Protein AF-A0A0P7WJX2-F1 (afdb_monomer_lite)

InterPro domains:
  IPR002730 Ribonuclease P protein subunit Rpp29/RNP1 [PF01868] (93-147)
  IPR002730 Ribonuclease P protein subunit Rpp29/RNP1 [SM00538] (75-152)
  IPR016848 Ribonuclease P/MRP subunit Rpp29 [PTHR13348] (93-157)
  IPR023534 Rof/RNase P-like [SSF101744] (93-156)
  IPR036980 Ribonuclease P/MRP subunit Rpp29 superfamily [G3DSA:2.30.30.210] (89-156)

pLDDT: mean 75.7, std 10.19, range [40.28, 90.31]

Structure (mmCIF, N/CA/C/O backbone):
data_AF-A0A0P7WJX2-F1
#
_entry.id   AF-A0A0P7WJX2-F1
#
loop_
_atom_site.group_PDB
_atom_site.id
_atom_site.type_symbol
_atom_site.label_atom_id
_atom_site.label_alt_id
_atom_site.label_comp_id
_atom_site.label_asym_id
_atom_site.label_entity_id
_atom_site.label_seq_id
_atom_site.pdbx_PDB_ins_code
_atom_site.Cartn_x
_atom_site.Cartn_y
_atom_site.Cartn_z
_atom_site.occupancy
_atom_site.B_iso_or_equiv
_atom_site.auth_seq_id
_atom_site.auth_comp_id
_atom_site.auth_asym_id
_atom_site.auth_atom_id
_atom_site.pdbx_PDB_model_num
ATOM 1 N N . MET A 1 1 ? 48.051 -34.066 -25.326 1.00 40.28 1 MET A N 1
ATOM 2 C CA . MET A 1 1 ? 46.666 -34.563 -25.135 1.00 40.28 1 MET A CA 1
ATOM 3 C C . MET A 1 1 ? 45.674 -33.712 -25.948 1.00 40.28 1 MET A C 1
ATOM 5 O O . MET A 1 1 ? 44.745 -33.162 -25.378 1.00 40.28 1 MET A O 1
ATOM 9 N N . GLY A 1 2 ? 45.887 -33.546 -27.263 1.00 49.62 2 GLY A N 1
ATOM 10 C CA . GLY A 1 2 ? 45.029 -32.714 -28.135 1.00 49.62 2 GLY A CA 1
ATOM 11 C C . GLY A 1 2 ? 44.369 -33.471 -29.296 1.00 49.62 2 GLY A C 1
ATOM 12 O O . GLY A 1 2 ? 43.348 -33.032 -29.801 1.00 49.62 2 GLY A O 1
ATOM 13 N N . SER A 1 3 ? 44.886 -34.647 -29.670 1.00 57.00 3 SER A N 1
ATOM 14 C CA . SER A 1 3 ? 44.547 -35.287 -30.950 1.00 57.00 3 SER A CA 1
ATOM 15 C C . SER A 1 3 ? 43.137 -35.880 -31.056 1.00 57.00 3 SER A C 1
ATOM 17 O O . SER A 1 3 ? 42.604 -35.957 -32.153 1.00 57.00 3 SER A O 1
ATOM 19 N N . GLN A 1 4 ? 42.493 -36.270 -29.950 1.00 58.03 4 GLN A N 1
ATOM 20 C CA . GLN A 1 4 ? 41.192 -36.962 -30.016 1.00 58.03 4 GLN A CA 1
ATOM 21 C C . GLN A 1 4 ? 40.003 -36.056 -30.369 1.00 58.03 4 GLN A C 1
ATOM 23 O O . GLN A 1 4 ? 38.975 -36.551 -30.832 1.00 58.03 4 GLN A O 1
ATOM 28 N N . ASN A 1 5 ? 40.093 -34.752 -30.097 1.00 61.59 5 ASN A N 1
ATOM 29 C CA . ASN A 1 5 ? 39.001 -33.822 -30.398 1.00 61.59 5 ASN A CA 1
ATOM 30 C C . ASN A 1 5 ? 39.034 -33.360 -31.854 1.00 61.59 5 ASN A C 1
ATOM 32 O O . ASN A 1 5 ? 37.971 -33.205 -32.454 1.00 61.59 5 ASN A O 1
ATOM 36 N N . ASP A 1 6 ? 40.229 -33.209 -32.421 1.00 65.69 6 ASP A N 1
ATOM 37 C CA . ASP A 1 6 ? 40.403 -32.807 -33.815 1.00 65.69 6 ASP A CA 1
ATOM 38 C C . ASP A 1 6 ? 39.942 -33.924 -34.763 1.00 65.69 6 ASP A C 1
ATOM 40 O O . ASP A 1 6 ? 39.161 -33.673 -35.678 1.00 65.69 6 ASP A O 1
ATOM 44 N N . GLU A 1 7 ? 40.267 -35.183 -34.451 1.00 73.19 7 GLU A N 1
ATOM 45 C CA . GLU A 1 7 ? 39.840 -36.351 -35.236 1.00 73.19 7 GLU A CA 1
ATOM 46 C C . GLU A 1 7 ? 38.305 -36.502 -35.278 1.00 73.19 7 GLU A C 1
ATOM 48 O O . GLU A 1 7 ? 37.705 -36.778 -36.321 1.00 73.19 7 GLU A O 1
ATOM 53 N N . LYS A 1 8 ? 37.625 -36.227 -34.155 1.00 76.12 8 LYS A N 1
ATOM 54 C CA . LYS A 1 8 ? 36.152 -36.214 -34.094 1.00 76.12 8 LYS A CA 1
ATOM 55 C C . LYS A 1 8 ? 35.548 -35.057 -34.893 1.00 76.12 8 LYS A C 1
ATOM 57 O O . LYS A 1 8 ? 34.495 -35.229 -35.510 1.00 76.12 8 LYS A O 1
ATOM 62 N N . ALA A 1 9 ? 36.183 -33.886 -34.872 1.00 71.25 9 ALA A N 1
ATOM 63 C CA . ALA A 1 9 ? 35.723 -32.712 -35.608 1.00 71.25 9 ALA A CA 1
ATOM 64 C C . ALA A 1 9 ? 35.859 -32.904 -37.128 1.00 71.25 9 ALA A C 1
ATOM 66 O O . ALA A 1 9 ? 34.950 -32.539 -37.880 1.00 71.25 9 ALA A O 1
ATOM 67 N N . GLU A 1 10 ? 36.940 -33.538 -37.583 1.00 76.12 10 GLU A N 1
ATOM 68 C CA . GLU A 1 10 ? 37.154 -33.888 -38.991 1.00 76.12 10 GLU A CA 1
ATOM 69 C C . GLU A 1 10 ? 36.165 -34.957 -39.475 1.00 76.12 10 GLU A C 1
ATOM 71 O O . GLU A 1 10 ? 35.549 -34.808 -40.537 1.00 76.12 10 GLU A O 1
ATOM 76 N N . ALA A 1 11 ? 35.920 -35.992 -38.665 1.00 80.56 11 ALA A N 1
ATOM 77 C CA . ALA A 1 11 ? 34.919 -37.015 -38.964 1.00 80.56 11 ALA A CA 1
ATOM 78 C C . ALA A 1 11 ? 33.504 -36.418 -39.085 1.00 80.56 11 ALA A C 1
ATOM 80 O O . ALA A 1 11 ? 32.752 -36.748 -40.004 1.00 80.56 11 ALA A O 1
ATOM 81 N N . PHE A 1 12 ? 33.145 -35.484 -38.198 1.00 80.81 12 PHE A N 1
ATOM 82 C CA . PHE A 1 12 ? 31.862 -34.785 -38.273 1.00 80.81 12 PHE A CA 1
ATOM 83 C C . PHE A 1 12 ? 31.760 -33.900 -39.521 1.00 80.81 12 PHE A C 1
ATOM 85 O O . PHE A 1 12 ? 30.766 -33.959 -40.247 1.00 80.81 12 PHE A O 1
ATOM 92 N N . THR A 1 13 ? 32.790 -33.094 -39.789 1.00 78.06 13 THR A N 1
ATOM 93 C CA . THR A 1 13 ? 32.802 -32.152 -40.917 1.00 78.06 13 THR A CA 1
ATOM 94 C C . THR A 1 13 ? 32.723 -32.897 -42.250 1.00 78.06 13 THR A C 1
ATOM 96 O O . THR A 1 13 ? 31.927 -32.535 -43.117 1.00 78.06 13 THR A O 1
ATOM 99 N N . SER A 1 14 ? 33.467 -33.995 -42.397 1.00 74.31 14 SER A N 1
ATOM 100 C CA . SER A 1 14 ? 33.431 -34.834 -43.600 1.00 74.31 14 SER A CA 1
ATOM 101 C C . SER A 1 14 ? 32.074 -35.523 -43.804 1.00 74.31 14 SER A C 1
ATOM 103 O O . SER A 1 14 ? 31.542 -35.510 -44.918 1.00 74.31 14 SER A O 1
ATOM 105 N N . ALA A 1 15 ? 31.457 -36.059 -42.744 1.00 82.31 15 ALA A N 1
ATOM 106 C CA . ALA A 1 15 ? 30.120 -36.651 -42.815 1.00 82.31 15 ALA A CA 1
ATOM 107 C C . ALA A 1 15 ? 29.039 -35.615 -43.179 1.00 82.31 15 ALA A C 1
ATOM 109 O O . ALA A 1 15 ? 28.172 -35.879 -44.018 1.00 82.31 15 ALA A O 1
ATOM 110 N N . PHE A 1 16 ? 29.109 -34.418 -42.591 1.00 81.06 16 PHE A N 1
ATOM 111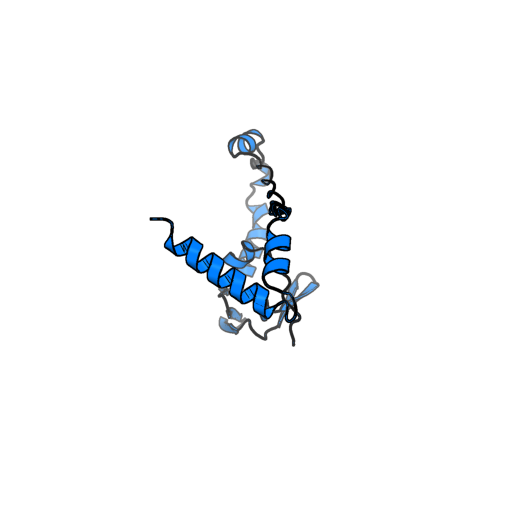 C CA . PHE A 1 16 ? 28.182 -33.321 -42.863 1.00 81.06 16 PHE A CA 1
ATOM 112 C C . PHE A 1 16 ? 28.251 -32.844 -44.321 1.00 81.06 16 PHE A C 1
ATOM 114 O O . PHE A 1 16 ? 27.211 -32.663 -44.964 1.00 81.06 16 PHE A O 1
ATOM 121 N N . LEU A 1 17 ? 29.461 -32.681 -44.867 1.00 78.06 17 LEU A N 1
ATOM 122 C CA . LEU A 1 17 ? 29.663 -32.230 -46.246 1.00 78.06 17 LEU A CA 1
ATOM 123 C C . LEU A 1 17 ? 29.179 -33.265 -47.267 1.00 78.06 17 LEU A C 1
ATOM 125 O O . LEU A 1 17 ? 28.499 -32.896 -48.224 1.00 78.06 17 LEU A O 1
ATOM 129 N N . ARG A 1 18 ? 29.433 -34.560 -47.027 1.00 75.25 18 ARG A N 1
ATOM 130 C CA . ARG A 1 18 ? 28.917 -35.653 -47.875 1.00 75.25 18 ARG A CA 1
ATOM 131 C C . ARG A 1 18 ? 27.393 -35.666 -47.942 1.00 75.25 18 ARG A C 1
ATOM 133 O O . ARG A 1 18 ? 26.830 -35.871 -49.012 1.00 75.25 18 ARG A O 1
ATOM 140 N N . ARG A 1 19 ? 26.723 -35.430 -46.811 1.00 79.50 19 ARG A N 1
ATOM 141 C CA . ARG A 1 19 ? 25.257 -35.365 -46.754 1.00 79.50 19 ARG A CA 1
ATOM 142 C C . ARG A 1 19 ? 24.696 -34.122 -47.443 1.00 79.50 19 ARG A C 1
ATOM 144 O O . ARG A 1 19 ? 23.633 -34.197 -48.048 1.00 79.50 19 ARG A O 1
ATOM 151 N N . SER A 1 20 ? 25.377 -32.988 -47.313 1.00 76.94 20 SER A N 1
ATOM 152 C CA . SER A 1 20 ? 24.864 -31.698 -47.787 1.00 76.94 20 SER A CA 1
ATOM 153 C C . SER A 1 20 ? 25.096 -31.467 -49.285 1.00 76.94 20 SER A C 1
ATOM 155 O O . SER A 1 20 ? 24.409 -30.638 -49.870 1.00 76.94 20 SER A O 1
ATOM 157 N N . MET A 1 21 ? 26.032 -32.195 -49.909 1.00 75.88 21 MET A N 1
ATOM 158 C CA . MET A 1 21 ? 26.413 -32.031 -51.320 1.00 75.88 21 MET A CA 1
ATOM 159 C C . MET A 1 21 ? 26.424 -33.372 -52.089 1.00 75.88 21 MET A C 1
ATOM 161 O O . MET A 1 21 ? 27.493 -33.840 -52.497 1.00 75.88 21 MET A O 1
ATOM 165 N N . PRO A 1 22 ? 25.263 -34.018 -52.315 1.00 67.06 22 PRO A N 1
ATOM 166 C CA . PRO A 1 22 ? 25.199 -35.247 -53.104 1.00 67.06 22 PRO A CA 1
ATOM 167 C C . PRO A 1 22 ? 25.547 -34.954 -54.576 1.00 67.06 22 PRO A C 1
ATOM 169 O O . PRO A 1 22 ? 24.829 -34.229 -55.258 1.00 67.06 22 PRO A O 1
ATOM 172 N N . GLY A 1 23 ? 26.672 -35.495 -55.060 1.00 67.19 23 GLY A N 1
ATOM 173 C CA . GLY A 1 23 ? 27.139 -35.358 -56.452 1.00 67.19 23 GLY A CA 1
ATOM 174 C C . GLY A 1 23 ? 28.481 -34.634 -56.634 1.00 67.19 23 GLY A C 1
ATOM 175 O O . GLY A 1 23 ? 29.030 -34.635 -57.734 1.00 67.19 23 GLY A O 1
ATOM 176 N N . ALA A 1 24 ? 29.049 -34.047 -55.577 1.00 70.62 24 ALA A N 1
ATOM 177 C CA . ALA A 1 24 ? 30.393 -33.472 -55.622 1.00 70.62 24 ALA A CA 1
ATOM 178 C C . ALA A 1 24 ? 31.464 -34.548 -55.352 1.00 70.62 24 ALA A C 1
ATOM 180 O O . ALA A 1 24 ? 31.364 -35.304 -54.385 1.00 70.62 24 ALA A O 1
ATOM 181 N N . SER A 1 25 ? 32.504 -34.620 -56.191 1.00 67.50 25 SER A N 1
ATOM 182 C CA . SER A 1 25 ? 33.643 -35.517 -55.953 1.00 67.50 25 SER A CA 1
ATOM 183 C C . SER A 1 25 ? 34.456 -35.049 -54.740 1.00 67.50 25 SER A C 1
ATOM 185 O O . SER A 1 25 ? 34.600 -33.846 -54.514 1.00 67.50 25 SER A O 1
ATOM 187 N N . LEU A 1 26 ? 35.022 -35.995 -53.977 1.00 63.81 26 LEU A N 1
ATOM 188 C CA . LEU A 1 26 ? 35.809 -35.706 -52.764 1.00 63.81 26 LEU A CA 1
ATOM 189 C C . LEU A 1 26 ? 36.936 -34.696 -53.030 1.00 63.81 26 LEU A C 1
ATOM 191 O O . LEU A 1 26 ? 37.106 -33.751 -52.269 1.00 63.81 26 LEU A O 1
ATOM 195 N N . THR A 1 27 ? 37.594 -34.816 -54.184 1.00 66.75 27 THR A N 1
ATOM 196 C CA . THR A 1 27 ? 38.641 -33.899 -54.658 1.00 66.75 27 THR A CA 1
ATOM 197 C C . THR A 1 27 ? 38.160 -32.457 -54.832 1.00 66.75 27 THR A C 1
ATOM 199 O O . THR A 1 27 ? 38.889 -31.510 -54.553 1.00 66.75 27 THR A O 1
ATOM 202 N N . LYS A 1 28 ? 36.910 -32.263 -55.267 1.00 68.38 28 LYS A N 1
ATOM 203 C CA . LYS A 1 28 ? 36.322 -30.938 -55.504 1.00 68.38 28 LYS A CA 1
ATOM 204 C C . LYS A 1 28 ? 35.913 -30.266 -54.193 1.00 68.38 28 LYS A C 1
ATOM 206 O O . LYS A 1 28 ? 36.026 -29.049 -54.071 1.00 68.38 28 LYS A O 1
ATOM 211 N N . ILE A 1 29 ? 35.475 -31.062 -53.215 1.00 68.25 29 ILE A N 1
ATOM 212 C CA . ILE A 1 29 ? 35.157 -30.605 -51.856 1.00 68.25 29 ILE A CA 1
ATOM 213 C C . ILE A 1 29 ? 36.447 -30.221 -51.125 1.00 68.25 29 ILE A C 1
ATOM 215 O O . ILE A 1 29 ? 36.513 -29.139 -50.551 1.00 68.25 29 ILE A O 1
ATOM 219 N N . GLU A 1 30 ? 37.491 -31.049 -51.208 1.00 67.69 30 GLU A N 1
ATOM 220 C CA . GLU A 1 30 ? 38.802 -30.744 -50.624 1.00 67.69 30 GLU A CA 1
ATOM 221 C C . GLU A 1 30 ? 39.404 -29.466 -51.218 1.00 67.69 30 GLU A C 1
ATOM 223 O O . GLU A 1 30 ? 39.754 -28.563 -50.463 1.00 67.69 30 GLU A O 1
ATOM 228 N N . CYS A 1 31 ? 39.418 -29.303 -52.548 1.00 65.62 31 CYS A N 1
ATOM 229 C CA . CYS A 1 31 ? 39.870 -28.055 -53.181 1.00 65.62 31 CYS A CA 1
ATOM 230 C C . CYS A 1 31 ? 39.075 -26.814 -52.731 1.00 65.62 31 CYS A C 1
ATOM 232 O O . CYS A 1 31 ? 39.644 -25.724 -52.610 1.00 65.62 31 CYS A O 1
ATOM 234 N N . ALA A 1 32 ? 37.771 -26.955 -52.476 1.00 65.19 32 ALA A N 1
ATOM 235 C CA . ALA A 1 32 ? 36.938 -25.864 -51.974 1.00 65.19 32 ALA A CA 1
ATOM 236 C C . ALA A 1 32 ? 37.243 -25.516 -50.505 1.00 65.19 32 ALA A C 1
ATOM 238 O O . ALA A 1 32 ? 37.123 -24.354 -50.125 1.00 65.19 32 ALA A O 1
ATOM 239 N N . LEU A 1 33 ? 37.691 -26.486 -49.699 1.00 65.56 33 LEU A N 1
ATOM 240 C CA . LEU A 1 33 ? 38.110 -26.279 -48.307 1.00 65.56 33 LEU A CA 1
ATOM 241 C C . LEU A 1 33 ? 39.486 -25.599 -48.184 1.00 65.56 33 LEU A C 1
ATOM 243 O O . LEU A 1 33 ? 39.747 -24.946 -47.176 1.00 65.56 33 LEU A O 1
ATOM 247 N N . VAL A 1 34 ? 40.352 -25.704 -49.204 1.00 62.56 34 VAL A N 1
ATOM 248 C CA . VAL A 1 34 ? 41.662 -25.015 -49.235 1.00 62.56 34 VAL A CA 1
ATOM 249 C C . VAL A 1 34 ? 41.503 -23.494 -49.341 1.00 62.56 34 VAL A C 1
ATOM 251 O O . VAL A 1 34 ? 42.338 -22.739 -48.835 1.00 62.56 34 VAL A O 1
ATOM 254 N N . HIS A 1 35 ? 40.420 -23.013 -49.957 1.00 60.22 35 HIS A N 1
ATOM 255 C CA . HIS A 1 35 ? 40.120 -21.588 -49.951 1.00 60.22 35 HIS A CA 1
ATOM 256 C C . HIS A 1 35 ? 39.748 -21.181 -48.528 1.00 60.22 35 HIS A C 1
ATOM 258 O O . HIS A 1 35 ? 38.675 -21.527 -48.040 1.00 60.22 35 HIS A O 1
ATOM 264 N N . LYS A 1 36 ? 40.653 -20.448 -47.860 1.00 52.44 36 LYS A N 1
ATOM 265 C CA . LYS A 1 36 ? 40.444 -19.871 -46.525 1.00 52.44 36 LYS A CA 1
ATOM 266 C C . LYS A 1 36 ? 39.061 -19.225 -46.467 1.00 52.44 36 LYS A C 1
ATOM 268 O O . LYS A 1 36 ? 38.869 -18.113 -46.959 1.00 52.44 36 LYS A O 1
ATOM 273 N N . ALA A 1 37 ? 38.111 -19.920 -45.848 1.00 57.47 37 ALA A N 1
ATOM 274 C CA . ALA A 1 37 ? 36.814 -19.358 -45.540 1.00 57.47 37 ALA A CA 1
ATOM 275 C C . ALA A 1 37 ? 37.057 -18.086 -44.725 1.00 57.47 37 ALA A C 1
ATOM 277 O O . ALA A 1 37 ? 37.707 -18.117 -43.676 1.00 57.47 37 ALA A O 1
ATOM 278 N N . VAL A 1 38 ? 36.574 -16.949 -45.224 1.00 55.47 38 VAL A N 1
ATOM 279 C CA . VAL A 1 38 ? 36.595 -15.700 -44.469 1.00 55.47 38 VAL A CA 1
ATOM 280 C C . VAL A 1 38 ? 35.600 -15.870 -43.326 1.00 55.47 38 VAL A C 1
ATOM 282 O O . VAL A 1 38 ? 34.409 -15.603 -43.462 1.00 55.47 38 VAL A O 1
ATOM 285 N N . VAL A 1 39 ? 36.080 -16.376 -42.190 1.00 56.44 39 VAL A N 1
ATOM 286 C CA . VAL A 1 39 ? 35.299 -16.445 -40.958 1.00 56.44 39 VAL A CA 1
ATOM 287 C C . VAL A 1 39 ? 35.120 -15.012 -40.470 1.00 56.44 39 VAL A C 1
ATOM 289 O O . VAL A 1 39 ? 35.981 -14.455 -39.785 1.00 56.44 39 VAL A O 1
ATOM 292 N N . LEU A 1 40 ? 34.003 -14.385 -40.845 1.00 54.44 40 LEU A N 1
ATOM 293 C CA . LEU A 1 40 ? 33.585 -13.120 -40.255 1.00 54.44 40 LEU A CA 1
ATOM 294 C C . LEU A 1 40 ? 33.367 -13.363 -38.760 1.00 54.44 40 LEU A C 1
ATOM 296 O O . LEU A 1 40 ? 32.391 -13.993 -38.353 1.00 54.44 40 LEU A O 1
ATOM 300 N N . LYS A 1 41 ? 34.308 -12.897 -37.933 1.00 47.59 41 LYS A N 1
ATOM 301 C CA . LYS A 1 41 ? 34.209 -12.978 -36.474 1.00 47.59 41 LYS A CA 1
ATOM 302 C C . LYS A 1 41 ? 32.918 -12.285 -36.041 1.00 47.59 41 LYS A C 1
ATOM 304 O O . LYS A 1 41 ? 32.814 -11.060 -36.082 1.00 47.59 41 LYS A O 1
ATOM 309 N N . TYR A 1 42 ? 31.928 -13.070 -35.628 1.00 47.41 42 TYR A N 1
ATOM 310 C CA . TYR A 1 42 ? 30.682 -12.552 -35.081 1.00 47.41 42 TYR A CA 1
ATOM 311 C C . TYR A 1 42 ? 30.968 -11.873 -33.736 1.00 47.41 42 TYR A C 1
ATOM 313 O O . TYR A 1 42 ? 31.047 -12.513 -32.686 1.00 47.41 42 TYR A O 1
ATOM 321 N N . HIS A 1 43 ? 31.143 -10.555 -33.757 1.00 60.44 43 HIS A N 1
ATOM 322 C CA . HIS A 1 43 ? 31.182 -9.752 -32.544 1.00 60.44 43 HIS A CA 1
ATOM 323 C C . HIS A 1 43 ? 29.749 -9.570 -32.031 1.00 60.44 43 HIS A C 1
ATOM 325 O O . HIS A 1 43 ? 28.950 -8.852 -32.635 1.00 60.44 43 HIS A O 1
ATOM 331 N N . LYS A 1 44 ? 29.413 -10.198 -30.894 1.00 60.47 44 LYS A N 1
ATOM 332 C CA . LYS A 1 44 ? 28.169 -9.899 -30.167 1.00 60.47 44 LYS A CA 1
ATOM 333 C C . LYS A 1 44 ? 28.141 -8.397 -29.869 1.00 60.47 44 LYS A C 1
ATOM 335 O O . LYS A 1 44 ? 28.951 -7.919 -29.075 1.00 60.47 44 LYS A O 1
ATOM 340 N N . LYS A 1 45 ? 27.219 -7.650 -30.489 1.00 61.69 45 LYS A N 1
ATOM 341 C CA . LYS A 1 45 ? 26.987 -6.242 -30.137 1.00 61.69 45 LYS A CA 1
ATOM 342 C C . LYS A 1 45 ? 26.633 -6.186 -28.651 1.00 61.69 45 LYS A C 1
ATOM 344 O O . LYS A 1 45 ? 25.625 -6.755 -28.232 1.00 61.69 45 LYS A O 1
ATOM 349 N N . ALA A 1 46 ? 27.481 -5.543 -27.851 1.00 67.38 46 ALA A N 1
ATOM 350 C CA . ALA A 1 46 ? 27.187 -5.307 -26.447 1.00 67.38 46 ALA A CA 1
ATOM 351 C C . ALA A 1 46 ? 25.875 -4.516 -26.356 1.00 67.38 46 ALA A C 1
ATOM 353 O O . ALA A 1 46 ? 25.730 -3.476 -26.999 1.00 67.38 46 ALA A O 1
ATOM 354 N N . GLY A 1 47 ? 24.909 -5.027 -25.588 1.00 68.88 47 GLY A N 1
ATOM 355 C CA . GLY A 1 47 ? 23.657 -4.317 -25.339 1.00 68.88 47 GLY A CA 1
ATOM 356 C C . GLY A 1 47 ? 23.914 -2.928 -24.733 1.00 68.88 47 GLY A C 1
ATOM 357 O O . GLY A 1 47 ? 24.983 -2.694 -24.158 1.00 68.88 47 GLY A O 1
ATOM 358 N N . PRO A 1 48 ? 22.955 -1.992 -24.835 1.00 67.38 48 PRO A N 1
ATOM 359 C CA . PRO A 1 48 ? 23.124 -0.643 -24.306 1.00 67.38 48 PRO A CA 1
ATOM 360 C C . PRO A 1 48 ? 23.500 -0.692 -22.818 1.00 67.38 48 PRO A C 1
ATOM 362 O O . PRO A 1 48 ? 22.808 -1.313 -22.003 1.00 67.38 48 PRO A O 1
ATOM 365 N N . LYS A 1 49 ? 24.617 -0.047 -22.452 1.00 66.44 49 LYS A N 1
ATOM 366 C CA . LYS A 1 49 ? 25.047 0.081 -21.053 1.00 66.44 49 LYS A CA 1
ATOM 367 C C . LYS A 1 49 ? 23.940 0.807 -20.284 1.00 66.44 49 LYS A C 1
ATOM 369 O O . LYS A 1 49 ? 23.600 1.937 -20.621 1.00 66.44 49 LYS A O 1
ATOM 374 N N . LYS A 1 50 ? 23.380 0.174 -19.245 1.00 65.25 50 LYS A N 1
ATOM 375 C CA . LYS A 1 50 ? 22.420 0.831 -18.344 1.00 65.25 50 LYS A CA 1
ATOM 376 C C . LYS A 1 50 ? 23.093 2.072 -17.753 1.00 65.25 50 LYS A C 1
ATOM 378 O O . LYS A 1 50 ? 24.053 1.939 -16.993 1.00 65.25 50 LYS A O 1
ATOM 383 N N . THR A 1 51 ? 22.614 3.262 -18.102 1.00 69.75 51 THR A N 1
ATOM 384 C CA . THR A 1 51 ? 23.084 4.504 -17.489 1.00 69.75 51 THR A CA 1
ATOM 385 C C . THR A 1 51 ? 22.787 4.439 -15.993 1.00 69.75 51 THR A C 1
ATOM 387 O O . THR A 1 51 ? 21.674 4.113 -15.566 1.00 69.75 51 THR A O 1
ATOM 390 N N . LYS A 1 52 ? 23.810 4.670 -15.162 1.00 69.50 52 LYS A N 1
ATOM 391 C CA . LYS A 1 52 ? 23.601 4.792 -13.717 1.00 69.50 52 LYS A CA 1
ATOM 392 C C . LYS A 1 52 ? 22.708 6.011 -13.514 1.00 69.50 52 LYS A C 1
ATOM 394 O O . LYS A 1 52 ? 23.028 7.089 -14.008 1.00 69.50 52 LYS A O 1
ATOM 399 N N . ARG A 1 53 ? 21.581 5.833 -12.820 1.00 69.56 53 ARG A N 1
ATOM 400 C CA . ARG A 1 53 ? 20.714 6.959 -12.455 1.00 69.56 53 ARG A CA 1
ATOM 401 C C . ARG A 1 53 ? 21.557 8.006 -11.718 1.00 69.56 53 ARG A C 1
ATOM 403 O O . ARG A 1 53 ? 22.430 7.601 -10.941 1.00 69.56 53 ARG A O 1
ATOM 410 N N . PRO A 1 54 ? 21.322 9.309 -11.949 1.00 71.88 54 PRO A N 1
ATOM 411 C CA . PRO A 1 54 ? 22.049 10.346 -11.235 1.00 71.88 54 PRO A CA 1
ATOM 412 C C . PRO A 1 54 ? 21.904 10.101 -9.733 1.00 71.88 54 PRO A C 1
ATOM 414 O O . PRO A 1 54 ? 20.806 9.829 -9.236 1.00 71.88 54 PRO A O 1
ATOM 417 N N . LYS A 1 55 ? 23.032 10.122 -9.015 1.00 75.38 55 LYS A N 1
ATOM 418 C CA . LYS A 1 55 ? 23.015 10.040 -7.555 1.00 75.38 55 LYS A CA 1
ATOM 419 C C . LYS A 1 55 ? 22.269 11.275 -7.054 1.00 75.38 55 LYS A C 1
ATOM 421 O O . LYS A 1 55 ? 22.701 12.393 -7.313 1.00 75.38 55 LYS A O 1
ATOM 426 N N . GLY A 1 56 ? 21.133 11.066 -6.391 1.00 80.12 56 GLY A N 1
ATOM 427 C CA . GLY A 1 56 ? 20.397 12.151 -5.748 1.00 80.12 56 GLY A CA 1
ATOM 428 C C . GLY A 1 56 ? 21.216 12.804 -4.630 1.00 80.12 56 GLY A C 1
ATOM 429 O O . GLY A 1 56 ? 22.270 12.296 -4.243 1.00 80.12 56 GLY A O 1
ATOM 430 N N . LEU A 1 57 ? 20.699 13.908 -4.086 1.00 84.19 57 LEU A N 1
ATOM 431 C CA . LEU A 1 57 ? 21.337 14.649 -2.995 1.00 84.19 57 LEU A CA 1
ATOM 432 C C . LEU A 1 57 ? 21.703 13.724 -1.823 1.00 84.19 57 LEU A C 1
ATOM 434 O O . LEU A 1 57 ? 20.838 13.022 -1.284 1.00 84.19 57 LEU A O 1
ATOM 438 N N . SER A 1 58 ? 22.975 13.771 -1.426 1.00 83.31 58 SER A N 1
ATOM 439 C CA . SER A 1 58 ? 23.532 13.095 -0.252 1.00 83.31 58 SER A CA 1
ATOM 440 C C . SER A 1 58 ? 22.877 13.592 1.039 1.00 83.31 58 SER A C 1
ATOM 442 O O . SER A 1 58 ? 22.440 14.739 1.127 1.00 83.31 58 SER A O 1
ATOM 444 N N . ALA A 1 59 ? 22.861 12.763 2.087 1.00 79.88 59 ALA A N 1
ATOM 445 C CA . ALA A 1 59 ? 22.339 13.141 3.402 1.00 79.88 59 ALA A CA 1
ATOM 446 C C . ALA A 1 59 ? 23.039 14.381 4.001 1.00 79.88 59 ALA A C 1
ATOM 448 O O . ALA A 1 59 ? 22.412 15.132 4.744 1.00 79.88 59 ALA A O 1
ATOM 449 N N . LYS A 1 60 ? 24.319 14.629 3.674 1.00 86.88 60 LYS A N 1
ATOM 450 C CA . LYS A 1 60 ? 25.019 15.870 4.067 1.00 86.88 60 LYS A CA 1
ATOM 451 C C . LYS A 1 60 ? 24.447 17.085 3.323 1.00 86.88 60 LYS A C 1
ATOM 453 O O . LYS A 1 60 ? 24.053 18.049 3.965 1.00 86.88 60 LYS A O 1
ATOM 458 N N . GLN A 1 61 ? 24.279 16.968 2.005 1.00 85.12 61 GLN A N 1
ATOM 459 C CA . GLN A 1 61 ? 23.719 18.020 1.147 1.00 85.12 61 GLN A CA 1
ATOM 460 C C . GLN A 1 61 ? 22.266 18.352 1.518 1.00 85.12 61 GLN A C 1
ATOM 462 O O . GLN A 1 61 ? 21.887 19.512 1.557 1.00 85.12 61 GLN A O 1
ATOM 467 N N . ARG A 1 62 ? 21.445 17.347 1.855 1.00 84.62 62 ARG A N 1
ATOM 468 C CA . ARG A 1 62 ? 20.054 17.564 2.299 1.00 84.62 62 ARG A CA 1
ATOM 469 C C . ARG A 1 62 ? 19.959 18.293 3.643 1.00 84.62 62 ARG A C 1
ATOM 471 O O . ARG A 1 62 ? 19.030 19.074 3.829 1.00 84.62 62 ARG A O 1
ATOM 478 N N . ARG A 1 63 ? 20.894 18.028 4.568 1.00 83.25 63 ARG A N 1
ATOM 479 C CA . ARG A 1 63 ? 20.986 18.727 5.863 1.00 83.25 63 ARG A CA 1
ATOM 480 C C . ARG A 1 63 ? 21.408 20.182 5.681 1.00 83.25 63 ARG A C 1
ATOM 482 O O . ARG A 1 63 ? 20.805 21.060 6.282 1.00 83.25 63 ARG A O 1
ATOM 489 N N . GLU A 1 64 ? 22.391 20.419 4.822 1.00 88.00 64 GLU A N 1
ATOM 490 C CA . GLU A 1 64 ? 22.903 21.753 4.494 1.00 88.00 64 GLU A CA 1
ATOM 491 C C . GLU A 1 64 ? 21.853 22.616 3.784 1.00 88.00 64 GLU A C 1
ATOM 493 O O . GLU A 1 64 ? 21.626 23.759 4.164 1.00 88.00 64 GLU A O 1
ATOM 498 N N . LEU A 1 65 ? 21.111 22.023 2.844 1.00 83.88 65 LEU A N 1
ATOM 499 C CA . LEU A 1 65 ? 19.998 22.671 2.146 1.00 83.88 65 LEU A CA 1
ATOM 500 C C . LEU A 1 65 ? 18.734 22.832 3.005 1.00 83.88 65 LEU A C 1
ATOM 502 O O . LEU A 1 65 ? 17.733 23.341 2.506 1.00 83.88 65 LEU A O 1
ATOM 506 N N . LYS A 1 66 ? 18.738 22.365 4.264 1.00 79.19 66 LYS A N 1
ATOM 507 C CA . LYS A 1 66 ? 17.598 22.459 5.192 1.00 79.19 66 LYS A CA 1
ATOM 508 C C . LYS A 1 66 ? 16.270 21.970 4.589 1.00 79.19 66 LYS A C 1
ATOM 510 O O . LYS A 1 66 ? 15.204 22.388 5.025 1.00 79.19 66 LYS A O 1
ATOM 515 N N . VAL A 1 67 ? 16.328 21.028 3.640 1.00 78.69 67 VAL A N 1
ATOM 516 C CA . VAL A 1 67 ? 15.179 20.563 2.827 1.00 78.69 67 VAL A CA 1
ATOM 517 C C . VAL A 1 67 ? 14.030 20.033 3.691 1.00 78.69 67 VAL A C 1
ATOM 519 O O . 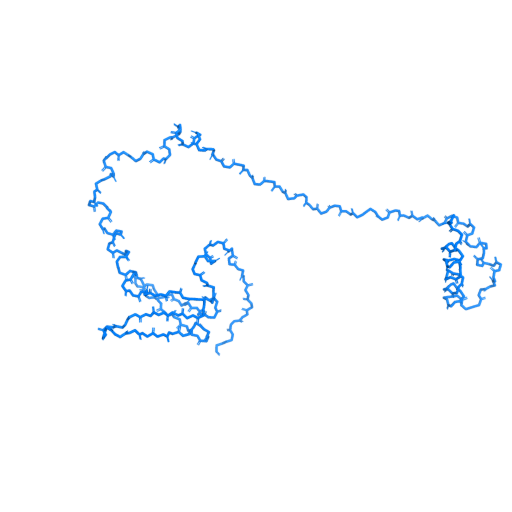VAL A 1 67 ? 12.878 20.055 3.277 1.00 78.69 67 VAL A O 1
ATOM 522 N N . PHE A 1 68 ? 14.349 19.569 4.900 1.00 74.50 68 PHE A N 1
ATOM 523 C CA . PHE A 1 68 ? 13.388 19.040 5.867 1.00 74.50 68 PHE A CA 1
ATOM 524 C C . PHE A 1 68 ? 13.264 19.880 7.146 1.00 74.50 68 PHE A C 1
ATOM 526 O O . PHE A 1 68 ? 12.582 19.454 8.073 1.00 74.50 68 PHE A O 1
ATOM 533 N N . GLN A 1 69 ? 13.918 21.045 7.243 1.00 75.25 69 GLN A N 1
ATOM 534 C CA . GLN A 1 69 ? 13.694 21.946 8.378 1.00 75.25 69 GLN A CA 1
ATOM 535 C C . GLN A 1 69 ? 12.390 22.705 8.144 1.00 75.25 69 GLN A C 1
ATOM 537 O O . GLN A 1 69 ? 12.352 23.745 7.491 1.00 75.25 69 GLN A O 1
ATOM 542 N N . LEU A 1 70 ? 11.306 22.147 8.671 1.00 72.12 70 LEU A N 1
ATOM 543 C CA . LEU A 1 70 ? 10.029 22.835 8.768 1.00 72.12 70 LEU A CA 1
ATOM 544 C C . LEU A 1 70 ? 10.164 23.954 9.802 1.00 72.12 70 LEU A C 1
ATOM 546 O O . LEU A 1 70 ? 10.671 23.732 10.903 1.00 72.12 70 LEU A O 1
ATOM 550 N N . LYS A 1 71 ? 9.725 25.164 9.442 1.00 76.06 71 LYS A N 1
ATOM 551 C CA . LYS A 1 71 ? 9.634 26.269 10.400 1.00 76.06 71 LYS A CA 1
ATOM 552 C C . LYS A 1 71 ? 8.760 25.836 11.589 1.00 76.06 71 LYS A C 1
ATOM 554 O O . LYS A 1 71 ? 7.749 25.168 11.362 1.00 76.06 71 LYS A O 1
ATOM 559 N N . PRO A 1 72 ? 9.094 26.244 12.826 1.00 72.50 72 PRO A N 1
ATOM 560 C CA . PRO A 1 72 ? 8.306 25.917 14.020 1.00 72.50 72 PRO A CA 1
ATOM 561 C C . PRO A 1 72 ? 6.836 26.355 13.909 1.00 72.50 72 PRO A C 1
ATOM 563 O O . PRO A 1 72 ? 5.955 25.726 14.484 1.00 72.50 72 PRO A O 1
ATOM 566 N N . GLU A 1 73 ? 6.556 27.363 13.083 1.00 76.12 73 GLU A N 1
ATOM 567 C CA . GLU A 1 73 ? 5.214 27.838 12.723 1.00 76.12 73 GLU A CA 1
ATOM 568 C C . GLU A 1 73 ? 4.317 26.753 12.095 1.00 76.12 73 GLU A C 1
ATOM 570 O O . GLU A 1 73 ? 3.109 26.744 12.327 1.00 76.12 73 GLU A O 1
ATOM 575 N N . HIS A 1 74 ? 4.898 25.817 11.335 1.00 70.31 74 HIS A N 1
ATOM 576 C CA . HIS A 1 74 ? 4.184 24.744 10.627 1.00 70.31 74 HIS A CA 1
ATOM 577 C C . HIS A 1 74 ? 4.143 23.422 11.408 1.00 70.31 74 HIS A C 1
ATOM 579 O O . HIS A 1 74 ? 3.629 22.424 10.910 1.00 70.31 74 HIS A O 1
ATOM 585 N N . LEU A 1 75 ? 4.687 23.399 12.627 1.00 73.75 75 LEU A N 1
ATOM 586 C CA . LEU A 1 75 ? 4.694 22.234 13.518 1.00 73.75 75 LEU A CA 1
ATOM 587 C C . LEU A 1 75 ? 3.543 22.266 14.535 1.00 73.75 75 LEU A C 1
ATOM 589 O O . LEU A 1 75 ? 3.535 21.491 15.491 1.00 73.75 75 LEU A O 1
ATOM 593 N N . LYS A 1 76 ? 2.552 23.143 14.337 1.00 85.56 76 LYS A N 1
ATOM 594 C CA . LYS A 1 76 ? 1.345 23.162 15.165 1.00 85.56 76 LYS A CA 1
ATOM 595 C C . LYS A 1 76 ? 0.596 21.848 14.994 1.00 85.56 76 LYS A C 1
ATOM 597 O O . LYS A 1 76 ? 0.213 21.486 13.884 1.00 85.56 76 LYS A O 1
ATOM 602 N N . TYR A 1 77 ? 0.357 21.168 16.109 1.00 79.50 77 TYR A N 1
ATOM 603 C CA . TYR A 1 77 ? -0.355 19.892 16.144 1.00 79.50 77 TYR A CA 1
ATOM 604 C C . TYR A 1 77 ? -1.721 19.961 15.441 1.00 79.50 77 TYR A C 1
ATOM 606 O O . TYR A 1 77 ? -2.099 19.040 14.722 1.00 79.50 77 TYR A O 1
ATOM 614 N N . GLU A 1 78 ? -2.407 21.099 15.564 1.00 88.00 78 GLU A N 1
ATOM 615 C CA . GLU A 1 78 ? -3.710 21.351 14.944 1.00 88.00 78 GLU A CA 1
ATOM 616 C C . GLU A 1 78 ? -3.708 21.193 13.417 1.00 88.00 78 GLU A C 1
ATOM 618 O O . GLU A 1 78 ? -4.682 20.703 12.852 1.00 88.00 78 GLU A O 1
ATOM 623 N N . LEU A 1 79 ? -2.599 21.518 12.744 1.00 82.19 79 LEU A N 1
ATOM 624 C CA . LEU A 1 79 ? -2.47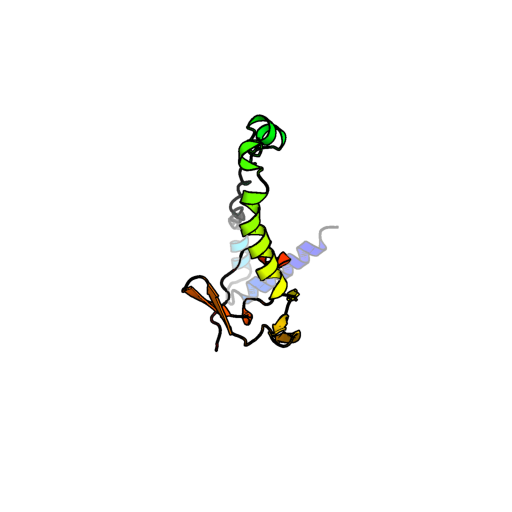4 21.371 11.288 1.00 82.19 79 LEU A CA 1
ATOM 625 C C . LEU A 1 79 ? -2.448 19.899 10.848 1.00 82.19 79 LEU A C 1
ATOM 627 O O . LEU A 1 79 ? -2.787 19.587 9.708 1.00 82.19 79 LEU A O 1
ATOM 631 N N . PHE A 1 80 ? -2.058 18.988 11.742 1.00 84.25 80 PHE A N 1
ATOM 632 C CA . PHE A 1 80 ? -1.961 17.555 11.459 1.00 84.25 80 PHE A CA 1
ATOM 633 C C . PHE A 1 80 ? -3.209 16.770 11.878 1.00 84.25 80 PHE A C 1
ATOM 635 O O . PHE A 1 80 ? -3.338 15.602 11.504 1.00 84.25 80 PHE A O 1
ATOM 642 N N . LEU A 1 81 ? -4.146 17.389 12.606 1.00 88.06 81 LEU A N 1
ATOM 643 C CA . LEU A 1 81 ? -5.388 16.741 13.039 1.00 88.06 81 LEU A CA 1
ATOM 644 C C . LEU A 1 81 ? -6.216 16.180 11.867 1.00 88.06 81 LEU A C 1
ATOM 646 O O . LEU A 1 81 ? -6.590 15.007 11.940 1.00 88.06 81 LEU A O 1
ATOM 650 N N . PRO A 1 82 ? -6.442 16.914 10.756 1.00 89.88 82 PRO A N 1
ATOM 651 C CA . PRO A 1 82 ? -7.189 16.370 9.619 1.00 89.88 82 PRO A CA 1
ATOM 652 C C . PRO A 1 82 ? -6.521 15.134 8.997 1.00 89.88 82 PRO A C 1
ATOM 654 O O . PRO A 1 82 ? -7.195 14.177 8.620 1.00 89.88 82 PRO A O 1
ATOM 657 N N . LEU A 1 83 ? -5.184 15.115 8.938 1.00 83.56 83 LEU A N 1
ATOM 658 C CA . LEU A 1 83 ? -4.418 13.975 8.429 1.00 83.56 83 LEU A CA 1
ATOM 659 C C . LEU A 1 83 ? -4.535 12.755 9.355 1.00 83.56 83 LEU A C 1
ATOM 661 O O . LEU A 1 83 ? -4.630 11.619 8.887 1.00 83.56 83 LEU A O 1
ATOM 665 N N . HIS A 1 84 ? -4.540 12.985 10.668 1.00 79.25 84 HIS A N 1
ATOM 666 C CA . HIS A 1 84 ? -4.706 11.931 11.661 1.00 79.25 84 HIS A CA 1
ATOM 667 C C . HIS A 1 84 ? -6.102 11.301 11.605 1.00 79.25 84 HIS A C 1
ATOM 669 O O . HIS A 1 84 ? -6.217 10.075 11.626 1.00 79.25 84 HIS A O 1
ATOM 675 N N . GLU A 1 85 ? -7.152 12.113 11.475 1.00 83.50 85 GLU A N 1
ATOM 676 C CA . GLU A 1 85 ? -8.525 11.618 11.326 1.00 83.50 85 GLU A CA 1
ATOM 677 C C . GLU A 1 85 ? -8.708 10.816 10.035 1.00 83.50 85 GLU A C 1
ATOM 679 O O . GLU A 1 85 ? -9.283 9.726 10.059 1.00 83.50 85 GLU A O 1
ATOM 684 N N . LEU A 1 86 ? -8.119 11.275 8.928 1.00 79.75 86 LEU A N 1
ATOM 685 C CA . LEU A 1 86 ? -8.110 10.528 7.670 1.00 79.75 86 LEU A CA 1
ATOM 686 C C . LEU A 1 86 ? -7.424 9.161 7.826 1.00 79.75 86 LEU A C 1
ATOM 688 O O . LEU A 1 86 ? -7.915 8.142 7.335 1.00 79.75 86 LEU A O 1
ATOM 692 N N . TRP A 1 87 ? -6.317 9.105 8.571 1.00 79.12 87 TRP A N 1
ATOM 693 C CA . TRP A 1 87 ? -5.645 7.842 8.866 1.00 79.12 87 TRP A CA 1
ATOM 694 C C . TRP A 1 87 ? -6.485 6.923 9.766 1.00 79.12 87 TRP A C 1
ATOM 696 O O . TRP A 1 87 ? -6.563 5.722 9.499 1.00 79.12 87 TRP A O 1
ATOM 706 N N . LYS A 1 88 ? -7.183 7.459 10.778 1.00 74.44 88 LYS A N 1
ATOM 707 C CA . LYS A 1 88 ? -8.117 6.674 11.609 1.00 74.44 88 LYS A CA 1
ATOM 708 C C . LYS A 1 88 ? -9.251 6.077 10.786 1.00 74.44 88 LYS A C 1
ATOM 710 O O . LYS A 1 88 ? -9.592 4.914 10.989 1.00 74.44 88 LYS A O 1
ATOM 715 N N . GLN A 1 89 ? -9.829 6.848 9.868 1.00 71.25 89 GLN A N 1
ATOM 716 C CA . GLN A 1 89 ? -10.890 6.374 8.976 1.00 71.25 89 GLN A CA 1
ATOM 717 C C . GLN A 1 89 ? -10.389 5.237 8.079 1.00 71.25 89 GLN A C 1
ATOM 719 O O . GLN A 1 89 ? -11.032 4.190 7.990 1.00 71.25 89 GLN A O 1
ATOM 724 N N . TYR A 1 90 ? -9.203 5.406 7.487 1.00 69.62 90 TYR A N 1
ATOM 725 C CA . TYR A 1 90 ? -8.563 4.381 6.665 1.00 69.62 90 TYR A CA 1
ATOM 726 C C . TYR A 1 90 ? -8.317 3.079 7.446 1.00 69.62 90 TYR A C 1
ATOM 728 O O . TYR A 1 90 ? -8.696 1.998 6.991 1.00 69.62 90 TYR A O 1
ATOM 736 N N . VAL A 1 91 ? -7.733 3.178 8.646 1.00 65.50 91 VAL A N 1
ATOM 737 C CA . VAL A 1 91 ? -7.450 2.018 9.508 1.00 65.50 91 VAL A CA 1
ATOM 738 C C . VAL A 1 91 ? -8.735 1.361 10.018 1.00 65.50 91 VAL A C 1
ATOM 740 O O . VAL A 1 91 ? -8.795 0.134 10.075 1.00 65.50 91 VAL A O 1
ATOM 743 N N . ARG A 1 92 ? -9.781 2.136 10.346 1.00 66.38 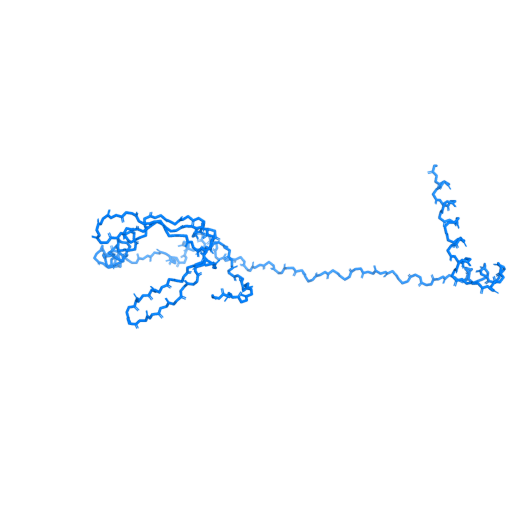92 ARG A N 1
ATOM 744 C CA . ARG A 1 92 ? -11.072 1.583 10.797 1.00 66.38 92 ARG A CA 1
ATOM 745 C C . ARG A 1 92 ? -11.694 0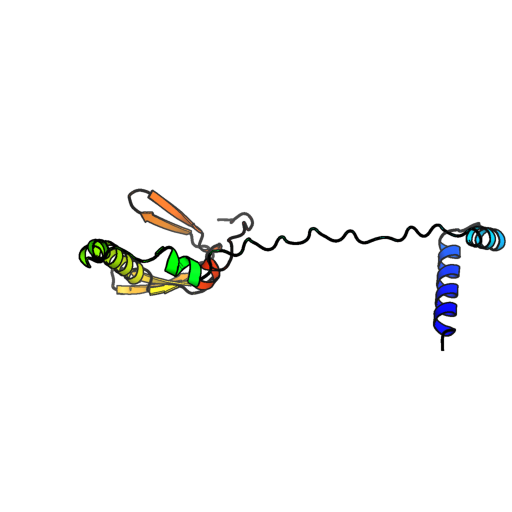.665 9.755 1.00 66.38 92 ARG A C 1
ATOM 747 O O . ARG A 1 92 ? -12.243 -0.358 10.129 1.00 66.38 92 ARG A O 1
ATOM 754 N N . ILE A 1 93 ? -11.618 1.008 8.473 1.00 68.94 93 ILE A N 1
ATOM 755 C CA . ILE A 1 93 ? -12.275 0.236 7.407 1.00 68.94 93 ILE A CA 1
ATOM 756 C C . ILE A 1 93 ? -11.431 -0.984 7.003 1.00 68.94 93 ILE A C 1
ATOM 758 O O . ILE A 1 93 ? -11.968 -2.061 6.723 1.00 68.94 93 ILE A O 1
ATOM 762 N N . LEU A 1 94 ? -10.104 -0.838 6.984 1.00 71.44 94 LEU A N 1
ATOM 763 C CA . LEU A 1 94 ? -9.178 -1.814 6.412 1.00 71.44 94 LEU A CA 1
ATOM 764 C C . LEU A 1 94 ? -8.328 -2.472 7.510 1.00 71.44 94 LEU A C 1
ATOM 766 O O . LEU A 1 94 ? -7.191 -2.088 7.769 1.00 71.44 94 LEU A O 1
ATOM 770 N N . VAL A 1 95 ? -8.892 -3.507 8.140 1.00 72.00 95 VAL A N 1
ATOM 771 C CA . VAL A 1 95 ? -8.283 -4.205 9.289 1.00 72.00 95 VAL A CA 1
ATOM 772 C C . VAL A 1 95 ? -7.025 -4.977 8.888 1.00 72.00 95 VAL A C 1
ATOM 774 O O . VAL A 1 95 ? -6.017 -4.953 9.593 1.00 72.00 95 VAL A O 1
ATOM 777 N N . GLN A 1 96 ? -7.060 -5.696 7.762 1.00 78.94 96 GLN A N 1
ATOM 778 C CA . GLN A 1 96 ? -5.893 -6.454 7.310 1.00 78.94 96 GLN A CA 1
ATOM 779 C C . GLN A 1 96 ? -5.890 -6.660 5.796 1.00 78.94 96 GLN A C 1
ATOM 781 O O . GLN A 1 96 ? -6.789 -7.287 5.230 1.00 78.94 96 GLN A O 1
ATOM 786 N N . GLU A 1 97 ? -4.815 -6.218 5.143 1.00 81.31 97 GLU A N 1
ATOM 787 C CA . GLU A 1 97 ? -4.538 -6.577 3.756 1.00 81.31 97 GLU A CA 1
ATOM 788 C C . GLU A 1 97 ? -3.578 -7.773 3.678 1.00 81.31 97 GLU A C 1
ATOM 790 O O . GLU A 1 97 ? -2.414 -7.713 4.091 1.00 81.31 97 GLU A O 1
ATOM 795 N N . LEU A 1 98 ? -4.059 -8.861 3.078 1.00 82.75 98 LEU A N 1
ATOM 796 C CA . LEU A 1 98 ? -3.273 -10.047 2.752 1.00 82.75 98 LEU A CA 1
ATOM 797 C C . LEU A 1 98 ? -3.046 -10.124 1.237 1.00 82.75 98 LEU A C 1
ATOM 799 O O . LEU A 1 98 ? -3.600 -9.346 0.460 1.00 82.75 98 LEU A O 1
ATOM 803 N N . LYS A 1 99 ? -2.219 -11.077 0.795 1.00 82.50 99 LYS A N 1
ATOM 804 C CA . LYS A 1 99 ? -1.905 -11.279 -0.628 1.00 82.50 99 LYS A CA 1
ATOM 805 C C . LYS A 1 99 ? -3.189 -11.468 -1.453 1.00 82.50 99 LYS A C 1
ATOM 807 O O . LYS A 1 99 ? -3.504 -10.645 -2.300 1.00 82.50 99 LYS A O 1
ATOM 812 N N . HIS A 1 100 ? -4.010 -12.461 -1.123 1.00 86.00 100 HIS A N 1
ATOM 813 C CA . HIS A 1 100 ? -5.198 -12.813 -1.914 1.00 86.00 100 HIS A CA 1
ATOM 814 C C . HIS A 1 100 ? -6.530 -12.355 -1.314 1.00 86.00 100 HIS A C 1
ATOM 816 O O . HIS A 1 100 ? -7.572 -12.626 -1.901 1.00 86.00 100 HIS A O 1
ATOM 822 N N . VAL A 1 101 ? -6.511 -11.684 -0.161 1.00 86.62 101 VAL A N 1
ATOM 823 C CA . VAL A 1 101 ? -7.705 -11.466 0.662 1.00 86.62 101 VAL A CA 1
ATOM 824 C C . VAL A 1 101 ? -7.661 -10.092 1.328 1.00 86.62 101 VAL A C 1
ATOM 826 O O . VAL A 1 101 ? -6.586 -9.623 1.712 1.00 86.62 101 VAL A O 1
ATOM 829 N N . PHE A 1 102 ? -8.823 -9.468 1.485 1.00 86.50 102 PHE A N 1
ATOM 830 C CA . PHE A 1 102 ? -9.037 -8.322 2.361 1.00 86.50 102 PHE A CA 1
ATOM 831 C C . PHE A 1 102 ? -9.874 -8.737 3.566 1.00 86.50 102 PHE A C 1
ATOM 833 O O . PHE A 1 102 ? -10.883 -9.420 3.408 1.00 86.50 102 PHE A O 1
ATOM 840 N N . LYS A 1 103 ? -9.469 -8.318 4.763 1.00 86.19 103 LYS A N 1
ATOM 841 C CA . LYS A 1 103 ? -10.322 -8.382 5.949 1.00 86.19 103 LYS A CA 1
ATOM 842 C C . LYS A 1 103 ? -10.828 -6.977 6.246 1.00 86.19 103 LYS A C 1
ATOM 844 O O . LYS A 1 103 ? -10.017 -6.084 6.497 1.00 86.19 103 LYS A O 1
ATOM 849 N N . ILE A 1 104 ? -12.142 -6.801 6.183 1.00 88.12 104 ILE A N 1
ATOM 850 C CA . ILE A 1 104 ? -12.824 -5.525 6.415 1.00 88.12 104 ILE A CA 1
ATOM 851 C C . ILE A 1 104 ? -13.796 -5.664 7.580 1.00 88.12 104 ILE A C 1
ATOM 853 O O . ILE A 1 104 ? -14.346 -6.746 7.795 1.00 88.12 104 ILE A O 1
ATOM 857 N N . ILE A 1 105 ? -14.016 -4.582 8.318 1.00 85.81 105 ILE A N 1
ATOM 858 C CA . ILE A 1 105 ? -15.062 -4.534 9.340 1.00 85.81 105 ILE A CA 1
ATOM 859 C C . ILE A 1 105 ? -16.332 -3.925 8.741 1.00 85.81 105 ILE A C 1
ATOM 861 O O . ILE A 1 105 ? -16.279 -2.954 7.985 1.00 85.81 105 ILE A O 1
ATOM 865 N N . THR A 1 106 ? -17.479 -4.529 9.026 1.00 84.25 106 THR A N 1
ATOM 866 C CA . THR A 1 106 ? -18.791 -3.996 8.630 1.00 84.25 106 THR A CA 1
ATOM 867 C C . THR A 1 106 ? -19.359 -3.087 9.718 1.00 84.25 106 THR A C 1
ATOM 869 O O . THR A 1 106 ? -18.909 -3.155 10.854 1.00 84.25 106 THR A O 1
ATOM 872 N N . LYS A 1 107 ? -20.402 -2.304 9.409 1.00 82.69 107 LYS A N 1
ATOM 873 C CA . LYS A 1 107 ? -21.107 -1.455 10.395 1.00 82.69 107 LYS A CA 1
ATOM 874 C C . LYS A 1 107 ? -21.708 -2.230 11.580 1.00 82.69 107 LYS A C 1
ATOM 876 O O . LYS A 1 107 ? -21.980 -1.634 12.607 1.00 82.69 107 LYS A O 1
ATOM 881 N N . GLU A 1 108 ? -21.903 -3.538 11.431 1.00 86.69 108 GLU A N 1
ATOM 882 C CA . GLU A 1 108 ? -22.366 -4.452 12.486 1.00 86.69 108 GLU A CA 1
ATOM 883 C C . GLU A 1 108 ? -21.212 -4.981 13.367 1.00 86.69 108 GLU A C 1
ATOM 885 O O . GLU A 1 108 ? -21.361 -6.020 14.003 1.00 86.69 108 GLU A O 1
ATOM 890 N N . ASP A 1 109 ? -20.027 -4.361 13.305 1.00 81.88 109 ASP A N 1
ATOM 891 C CA . ASP A 1 109 ? -18.784 -4.777 13.978 1.00 81.88 109 ASP A CA 1
ATOM 892 C C . ASP A 1 109 ? -18.323 -6.219 13.675 1.00 81.88 109 ASP A C 1
ATOM 894 O O . ASP A 1 109 ? -17.480 -6.799 14.359 1.00 81.88 109 ASP A O 1
ATOM 898 N N . LYS A 1 110 ? -18.823 -6.807 12.582 1.00 85.25 110 LYS A N 1
ATOM 899 C CA . LYS A 1 110 ? -18.395 -8.121 12.083 1.00 85.25 110 LYS A CA 1
ATOM 900 C C . LYS A 1 110 ? -17.228 -8.000 11.111 1.00 85.25 110 LYS A C 1
ATOM 902 O O . LYS A 1 110 ? -17.217 -7.150 10.218 1.00 85.25 110 LYS A O 1
ATOM 907 N N . LEU A 1 111 ? -16.275 -8.922 11.228 1.00 84.69 111 LEU A N 1
ATOM 908 C CA . LEU A 1 111 ? -15.162 -9.053 10.293 1.00 84.69 111 LEU A CA 1
ATOM 909 C C . LEU A 1 111 ? -15.594 -9.876 9.072 1.00 84.69 111 LEU A C 1
ATOM 911 O O . LEU A 1 111 ? -15.950 -11.046 9.202 1.00 84.69 111 LEU A O 1
ATOM 915 N N . LYS A 1 112 ? -15.515 -9.293 7.874 1.00 88.88 112 LYS A N 1
ATOM 916 C CA . LYS A 1 112 ? -15.724 -10.001 6.607 1.00 88.88 112 LYS A CA 1
ATOM 917 C C . LYS A 1 112 ? -14.414 -10.196 5.862 1.00 88.88 112 LYS A C 1
ATOM 919 O O . LYS A 1 112 ? -13.577 -9.299 5.767 1.00 88.88 112 LYS A O 1
ATOM 924 N N . VAL A 1 113 ? -14.260 -11.396 5.318 1.00 89.69 113 VAL A N 1
ATOM 925 C CA . VAL A 1 113 ? -13.076 -11.839 4.588 1.00 89.69 113 VAL A CA 1
ATOM 926 C C . VAL A 1 113 ? -13.440 -11.919 3.110 1.00 89.69 113 VAL A C 1
ATOM 928 O O . VAL A 1 113 ? -14.191 -12.800 2.708 1.00 89.69 113 VAL A O 1
ATOM 931 N N . ILE A 1 114 ? -12.932 -10.986 2.307 1.00 88.81 114 ILE A N 1
ATOM 932 C CA . ILE A 1 114 ? -13.265 -10.880 0.884 1.00 88.81 114 ILE A CA 1
ATOM 933 C C . ILE A 1 114 ? -12.073 -11.351 0.043 1.00 88.81 114 ILE A C 1
ATOM 935 O O . ILE A 1 114 ? -10.991 -10.754 0.126 1.00 88.81 114 ILE A O 1
ATOM 939 N N . PRO A 1 115 ? -12.225 -12.412 -0.771 1.00 90.31 115 PRO A N 1
ATOM 940 C CA . PRO A 1 115 ? -11.194 -12.812 -1.717 1.00 90.31 115 PRO A CA 1
ATOM 941 C C . PRO A 1 115 ? -11.021 -11.732 -2.790 1.00 90.31 115 PRO A C 1
ATOM 943 O O . PRO A 1 115 ? -11.978 -11.152 -3.274 1.00 90.31 115 PRO A O 1
ATOM 946 N N . LYS A 1 116 ? -9.779 -11.442 -3.185 1.00 86.88 116 LYS A N 1
ATOM 947 C CA . LYS A 1 116 ? -9.492 -10.408 -4.193 1.00 86.88 116 LYS A CA 1
ATOM 948 C C . LYS A 1 116 ? -9.753 -10.894 -5.622 1.00 86.88 116 LYS A C 1
ATOM 950 O O . LYS A 1 116 ? -9.979 -10.091 -6.518 1.00 86.88 116 LYS A O 1
ATOM 955 N N . ARG A 1 117 ? -9.644 -12.200 -5.877 1.00 85.94 117 ARG A N 1
ATOM 956 C CA . ARG A 1 117 ? -9.797 -12.772 -7.224 1.00 85.94 117 ARG A CA 1
ATOM 957 C C . ARG A 1 117 ? -11.279 -12.811 -7.598 1.00 85.94 117 ARG A C 1
ATOM 959 O O . ARG A 1 117 ? -12.059 -13.370 -6.843 1.00 85.94 117 ARG A O 1
ATOM 966 N N . GLY A 1 118 ? -11.629 -12.254 -8.757 1.00 84.56 118 GLY A N 1
ATOM 967 C CA . GLY A 1 118 ? -13.018 -12.219 -9.234 1.00 84.56 118 GLY A CA 1
ATOM 968 C C . GLY A 1 118 ? -13.900 -11.185 -8.527 1.00 84.56 118 GLY A C 1
ATOM 969 O O . GLY A 1 118 ? -15.112 -11.229 -8.663 1.00 84.56 118 GLY A O 1
ATOM 970 N N . SER A 1 119 ? -13.309 -10.256 -7.769 1.00 86.00 119 SER A N 1
ATOM 971 C CA . SER A 1 119 ? -14.046 -9.169 -7.119 1.00 86.00 119 SER A CA 1
ATOM 972 C C . SER A 1 119 ? -13.684 -7.818 -7.725 1.00 86.00 119 SER A C 1
ATOM 974 O O . SER A 1 119 ? -12.517 -7.554 -8.039 1.00 86.00 119 SER A O 1
ATOM 976 N N . VAL A 1 120 ? -14.689 -6.956 -7.853 1.00 89.31 120 VAL A N 1
ATOM 977 C CA . VAL A 1 120 ? -14.561 -5.549 -8.238 1.00 89.31 120 VAL A CA 1
ATOM 978 C C . VAL A 1 120 ? -14.982 -4.713 -7.038 1.00 89.31 120 VAL A C 1
ATOM 980 O O . VAL A 1 120 ? -16.038 -4.948 -6.459 1.00 89.31 120 VAL A O 1
ATOM 983 N N . PHE A 1 121 ? -14.132 -3.774 -6.638 1.00 87.38 121 PHE A N 1
ATOM 984 C CA . PHE A 1 121 ? -14.395 -2.869 -5.526 1.00 87.38 121 PHE A CA 1
ATOM 985 C C . PHE A 1 121 ? -14.664 -1.477 -6.078 1.00 87.38 121 PHE A C 1
ATOM 987 O O . PHE A 1 121 ? -13.841 -0.959 -6.829 1.00 87.38 121 PHE A O 1
ATOM 994 N N . SER A 1 122 ? -15.771 -0.864 -5.684 1.00 88.38 122 SER A N 1
ATOM 995 C CA . SER A 1 122 ? -16.061 0.532 -6.006 1.00 88.38 122 SER A CA 1
ATOM 996 C C . SER A 1 122 ? -15.767 1.382 -4.779 1.00 88.38 122 SER A C 1
ATOM 998 O O . SER A 1 122 ? -16.244 1.086 -3.685 1.00 88.38 122 SER A O 1
ATOM 1000 N N . VAL A 1 123 ? -14.925 2.396 -4.951 1.00 84.31 123 VAL A N 1
ATOM 1001 C CA . VAL A 1 123 ? -14.530 3.325 -3.892 1.00 84.31 123 VAL A CA 1
ATOM 1002 C C . VAL A 1 123 ? -15.039 4.703 -4.278 1.00 84.31 123 VAL A C 1
ATOM 1004 O O . VAL A 1 123 ? -14.660 5.225 -5.325 1.00 84.31 123 VAL A O 1
ATOM 1007 N N . GLU A 1 124 ? -15.900 5.264 -3.440 1.00 86.25 124 GLU A N 1
ATOM 1008 C CA . GLU A 1 124 ? -16.438 6.611 -3.590 1.00 86.25 124 GLU A CA 1
ATOM 1009 C C . GLU A 1 124 ? -15.681 7.560 -2.660 1.00 86.25 124 GLU A C 1
ATOM 1011 O O . GLU A 1 124 ? -15.627 7.344 -1.448 1.00 86.25 124 GLU A O 1
ATOM 1016 N N . ILE A 1 125 ? -15.045 8.579 -3.235 1.00 81.19 125 ILE A N 1
ATOM 1017 C CA . ILE A 1 125 ? -14.334 9.627 -2.497 1.00 81.19 125 ILE A CA 1
ATOM 1018 C C . ILE A 1 125 ? -14.717 10.957 -3.135 1.00 81.19 125 ILE A C 1
ATOM 1020 O O . ILE A 1 125 ? -14.447 11.157 -4.315 1.00 81.19 125 ILE A O 1
ATOM 1024 N N . ASP A 1 126 ? -15.327 11.852 -2.357 1.00 81.75 126 ASP A N 1
ATOM 1025 C CA . ASP A 1 126 ? -15.626 13.235 -2.766 1.00 81.75 126 ASP A CA 1
ATOM 1026 C C . ASP A 1 126 ? -16.388 13.335 -4.109 1.00 81.75 126 ASP A C 1
ATOM 1028 O O . ASP A 1 126 ? -16.027 14.085 -5.012 1.00 81.75 126 ASP A O 1
ATOM 1032 N N . GLY A 1 127 ? -17.403 12.479 -4.288 1.00 84.69 127 GLY A N 1
ATOM 1033 C CA . GLY A 1 127 ? -18.211 12.404 -5.513 1.00 84.69 127 GLY A CA 1
ATOM 1034 C C . GLY A 1 127 ? -17.562 11.657 -6.688 1.00 84.69 127 GLY A C 1
ATOM 1035 O O . GLY A 1 127 ? -18.221 11.421 -7.700 1.00 84.69 127 GLY A O 1
ATOM 1036 N N . PHE A 1 128 ? -16.304 11.222 -6.570 1.00 84.62 128 PHE A N 1
ATOM 1037 C CA . PHE A 1 128 ? -15.646 10.380 -7.569 1.00 84.62 128 PHE A CA 1
ATOM 1038 C C . PHE A 1 128 ? -15.767 8.899 -7.215 1.00 84.62 128 PHE A C 1
ATOM 1040 O O . PHE A 1 128 ? -15.271 8.446 -6.183 1.00 84.62 128 PHE A O 1
ATOM 1047 N N . VAL A 1 129 ? -16.357 8.118 -8.124 1.00 88.56 129 VAL A N 1
ATOM 1048 C CA . VAL A 1 129 ? -16.457 6.658 -8.000 1.00 88.56 129 VAL A CA 1
ATOM 1049 C C . VAL A 1 129 ? -15.361 5.989 -8.827 1.00 88.56 129 VAL A C 1
ATOM 1051 O O . VAL A 1 129 ? -15.385 5.990 -10.057 1.00 88.56 129 VAL A O 1
ATOM 1054 N N . SER A 1 130 ? -14.395 5.377 -8.145 1.00 85.69 130 SER A N 1
ATOM 1055 C CA . SER A 1 130 ? -13.297 4.628 -8.761 1.00 85.69 130 SER A CA 1
ATOM 1056 C C . SER A 1 130 ? -13.511 3.122 -8.639 1.00 85.69 130 SER A C 1
ATOM 1058 O O . SER A 1 130 ? -13.763 2.611 -7.549 1.00 85.69 130 SER A O 1
ATOM 1060 N N . HIS A 1 131 ? -13.347 2.392 -9.745 1.00 88.38 131 HIS A N 1
ATOM 1061 C CA . HIS A 1 131 ? -13.473 0.933 -9.781 1.00 88.38 131 HIS A CA 1
ATOM 1062 C C . HIS A 1 131 ? -12.096 0.263 -9.718 1.00 88.38 131 HIS A C 1
ATOM 1064 O O . HIS A 1 131 ? -11.209 0.527 -10.531 1.00 88.38 131 HIS A O 1
ATOM 1070 N N . ILE A 1 132 ? -11.915 -0.636 -8.754 1.00 86.94 132 ILE A N 1
ATOM 1071 C CA . ILE A 1 132 ? -10.672 -1.358 -8.493 1.00 86.94 132 ILE A CA 1
ATOM 1072 C C . ILE A 1 132 ? -10.908 -2.852 -8.705 1.00 86.94 132 ILE A C 1
ATOM 1074 O O . ILE A 1 132 ? -11.598 -3.517 -7.933 1.00 86.94 132 ILE A O 1
ATOM 1078 N N . TYR A 1 133 ? -10.258 -3.418 -9.719 1.00 88.19 133 TYR A N 1
ATOM 1079 C CA . TYR A 1 133 ? -10.285 -4.858 -9.969 1.00 88.19 133 TYR A CA 1
ATOM 1080 C C . TYR A 1 133 ? -9.377 -5.602 -8.982 1.00 88.19 133 TYR A C 1
ATOM 1082 O O . TYR A 1 133 ? -8.143 -5.558 -9.077 1.00 88.19 133 TYR A O 1
ATOM 1090 N N . GLY A 1 134 ? -9.974 -6.359 -8.062 1.00 85.38 134 GLY A N 1
ATOM 1091 C CA . GLY A 1 134 ? -9.261 -7.130 -7.044 1.00 85.38 134 GLY A CA 1
ATOM 1092 C C . GLY A 1 134 ? -8.284 -8.156 -7.630 1.00 85.38 134 GLY A C 1
ATOM 1093 O O . GLY A 1 134 ? -7.214 -8.396 -7.065 1.00 85.38 134 GLY A O 1
ATOM 1094 N N . SER A 1 135 ? -8.568 -8.693 -8.821 1.00 84.88 135 SER A N 1
ATOM 1095 C CA . SER A 1 135 ? -7.691 -9.633 -9.536 1.00 84.88 135 SER A CA 1
ATOM 1096 C C . SER A 1 135 ? -6.300 -9.046 -9.825 1.00 84.88 135 SER A C 1
ATOM 1098 O O . SER A 1 135 ? -5.301 -9.768 -9.818 1.00 84.88 135 SER A O 1
ATOM 1100 N N . ARG A 1 136 ? -6.199 -7.722 -10.010 1.00 80.75 136 ARG A N 1
ATOM 1101 C CA . ARG A 1 136 ? -4.925 -6.989 -10.156 1.00 80.75 136 ARG A CA 1
ATOM 1102 C C . ARG A 1 136 ? -4.308 -6.597 -8.813 1.00 80.75 136 ARG A C 1
ATOM 1104 O O . ARG A 1 136 ? -3.156 -6.167 -8.754 1.00 80.75 136 ARG A O 1
ATOM 1111 N N . PHE A 1 137 ? -5.048 -6.783 -7.725 1.00 77.44 137 PHE A N 1
ATOM 1112 C CA . PHE A 1 137 ? -4.697 -6.378 -6.372 1.00 77.44 137 PHE A CA 1
ATOM 1113 C C . PHE A 1 137 ? -4.190 -7.529 -5.482 1.00 77.44 137 PHE A C 1
ATOM 1115 O O . PHE A 1 137 ? -4.044 -7.343 -4.277 1.00 77.44 137 PHE A O 1
ATOM 1122 N N . GLN A 1 138 ? -3.826 -8.678 -6.062 1.00 79.62 138 GLN A N 1
ATOM 1123 C CA . GLN A 1 138 ? -3.366 -9.872 -5.333 1.00 79.62 138 GLN A CA 1
ATOM 1124 C C . GLN A 1 138 ? -1.955 -9.792 -4.710 1.00 79.62 138 GLN A C 1
ATOM 1126 O O . GLN A 1 138 ? -1.485 -10.773 -4.148 1.00 79.62 138 GLN A O 1
ATOM 1131 N N . MET A 1 139 ? -1.222 -8.683 -4.827 1.00 76.12 139 MET A N 1
ATOM 1132 C CA . MET A 1 139 ? 0.037 -8.516 -4.083 1.00 76.12 139 MET A CA 1
ATOM 1133 C C . MET A 1 139 ? -0.229 -7.798 -2.760 1.00 76.12 139 MET A C 1
ATOM 1135 O O . MET A 1 139 ? -1.175 -7.015 -2.653 1.00 76.12 139 MET A O 1
ATOM 1139 N N . ARG A 1 140 ? 0.614 -8.044 -1.753 1.00 77.69 140 ARG A N 1
ATOM 1140 C CA . ARG A 1 140 ? 0.561 -7.296 -0.490 1.00 77.69 140 ARG A CA 1
ATOM 1141 C C . ARG A 1 140 ? 0.885 -5.819 -0.749 1.00 77.69 140 ARG A C 1
ATOM 1143 O O . ARG A 1 140 ? 1.682 -5.525 -1.642 1.00 77.69 140 ARG A O 1
ATOM 1150 N N . SER A 1 141 ? 0.314 -4.899 0.026 1.00 77.44 141 SER A N 1
ATOM 1151 C CA . SER A 1 141 ? 0.558 -3.448 -0.103 1.00 77.44 141 SER A CA 1
ATOM 1152 C C . SER A 1 141 ? 2.042 -3.097 -0.105 1.00 77.44 141 SER A C 1
ATOM 1154 O O . SER A 1 141 ? 2.482 -2.340 -0.967 1.00 77.44 141 SER A O 1
ATOM 1156 N N . SER A 1 142 ? 2.824 -3.705 0.791 1.00 79.12 142 SER A N 1
ATOM 1157 C CA . SER A 1 142 ? 4.275 -3.493 0.882 1.00 79.12 142 SER A CA 1
ATOM 1158 C C . SER A 1 142 ? 5.036 -3.909 -0.383 1.00 79.12 142 SER A C 1
ATOM 1160 O O . SER A 1 142 ? 6.002 -3.263 -0.777 1.00 79.12 142 SER A O 1
ATOM 1162 N N . GLU A 1 143 ? 4.600 -4.973 -1.058 1.00 78.00 143 GLU A N 1
ATOM 1163 C CA . GLU A 1 143 ? 5.220 -5.434 -2.305 1.00 78.00 143 GLU A CA 1
ATOM 1164 C C . GLU A 1 143 ? 4.757 -4.617 -3.515 1.00 78.00 143 GLU A C 1
ATOM 1166 O O . GLU A 1 143 ? 5.519 -4.411 -4.463 1.00 78.00 143 GLU A O 1
ATOM 1171 N N . ARG A 1 144 ? 3.505 -4.145 -3.486 1.00 81.44 144 ARG A N 1
ATOM 1172 C CA . ARG A 1 144 ? 2.916 -3.295 -4.525 1.00 81.44 144 ARG A CA 1
ATOM 1173 C C . ARG A 1 144 ? 3.579 -1.926 -4.580 1.00 81.44 144 ARG A C 1
ATOM 1175 O O . ARG A 1 144 ? 3.847 -1.451 -5.676 1.00 81.44 144 ARG A O 1
ATOM 1182 N N . SER A 1 145 ? 3.851 -1.304 -3.434 1.00 79.31 145 SER A N 1
ATOM 1183 C CA . SER A 1 145 ? 4.514 0.006 -3.390 1.00 79.31 145 SER A CA 1
ATOM 1184 C C . SER A 1 145 ? 5.964 -0.064 -3.879 1.00 79.31 145 SER A C 1
ATOM 1186 O O . SER A 1 145 ? 6.461 0.883 -4.484 1.00 79.31 145 SER A O 1
ATOM 1188 N N . ALA A 1 146 ? 6.630 -1.206 -3.684 1.00 79.56 146 ALA A N 1
ATOM 1189 C CA . ALA A 1 146 ? 8.011 -1.416 -4.109 1.00 79.56 146 ALA A CA 1
ATOM 1190 C C . ALA A 1 146 ? 8.160 -1.764 -5.604 1.00 79.56 146 ALA A C 1
ATOM 1192 O O . ALA A 1 146 ? 9.187 -1.459 -6.216 1.00 79.56 146 ALA A O 1
ATOM 1193 N N . LYS A 1 147 ? 7.168 -2.426 -6.216 1.00 74.31 147 LYS A N 1
ATOM 1194 C CA . LYS A 1 147 ? 7.244 -2.894 -7.610 1.00 74.31 147 LYS A CA 1
ATOM 1195 C C . LYS A 1 147 ? 6.394 -2.029 -8.535 1.00 74.31 147 LYS A C 1
ATOM 1197 O O . LYS A 1 147 ? 5.184 -1.932 -8.374 1.00 74.31 147 LYS A O 1
ATOM 1202 N N . LYS A 1 148 ? 7.018 -1.487 -9.590 1.00 72.62 148 LYS A N 1
ATOM 1203 C CA . LYS A 1 148 ? 6.306 -0.755 -10.649 1.00 72.62 148 LYS A CA 1
ATOM 1204 C C . LYS A 1 148 ? 5.211 -1.645 -11.247 1.00 72.62 148 LYS A C 1
ATOM 1206 O O . LYS A 1 148 ? 5.505 -2.738 -11.740 1.00 72.62 148 LYS A O 1
ATOM 1211 N N . PHE A 1 149 ? 3.969 -1.168 -11.198 1.00 73.62 149 PHE A N 1
ATOM 1212 C CA . PHE A 1 149 ? 2.829 -1.860 -11.787 1.00 73.62 149 PHE A CA 1
ATOM 1213 C C . PHE A 1 149 ? 3.072 -2.057 -13.288 1.00 73.62 149 PHE A C 1
ATOM 1215 O O . PHE A 1 149 ? 3.476 -1.130 -13.991 1.00 73.62 149 PHE A O 1
ATOM 1222 N N . LYS A 1 150 ? 2.878 -3.287 -13.767 1.00 75.81 150 LYS A N 1
ATOM 1223 C CA . LYS A 1 150 ? 2.975 -3.633 -15.186 1.00 75.81 150 LYS A CA 1
ATOM 1224 C C . LYS A 1 150 ? 1.581 -3.948 -15.695 1.00 75.81 150 LYS A C 1
ATOM 1226 O O . LYS A 1 150 ? 0.859 -4.695 -15.031 1.00 75.81 150 LYS A O 1
ATOM 1231 N N . ALA A 1 151 ? 1.247 -3.439 -16.876 1.00 75.12 151 ALA A N 1
ATOM 1232 C CA . ALA A 1 151 ? 0.058 -3.873 -17.588 1.00 75.12 151 ALA A CA 1
ATOM 1233 C C . ALA A 1 151 ? 0.156 -5.391 -17.820 1.00 75.12 151 ALA A C 1
ATOM 1235 O O . ALA A 1 151 ? 1.104 -5.890 -18.424 1.00 75.12 151 ALA A O 1
ATOM 1236 N N . LYS A 1 152 ? -0.790 -6.126 -17.246 1.00 69.88 152 LYS A N 1
ATOM 1237 C CA . LYS A 1 152 ? -1.093 -7.522 -17.581 1.00 69.88 152 LYS A CA 1
ATOM 1238 C C . LYS A 1 152 ? -2.418 -7.492 -18.348 1.00 69.88 152 LYS A C 1
ATOM 1240 O O . LYS A 1 152 ? -3.147 -6.535 -18.112 1.00 69.88 152 LYS A O 1
ATOM 1245 N N . GLY A 1 153 ? -2.677 -8.488 -19.210 1.00 73.38 153 GLY A N 1
ATOM 1246 C CA . GLY A 1 153 ? -3.728 -8.525 -20.259 1.00 73.38 153 GLY A CA 1
ATOM 1247 C C . GLY A 1 153 ? -5.160 -8.121 -19.865 1.00 73.38 153 GLY A C 1
ATOM 1248 O O . GLY A 1 153 ? -5.389 -7.566 -18.801 1.00 73.38 153 GLY A O 1
ATOM 1249 N N . ASN A 1 154 ? -6.171 -8.369 -20.690 1.00 74.06 154 ASN A N 1
ATOM 1250 C CA . ASN A 1 154 ? -7.529 -8.015 -20.261 1.00 74.06 154 ASN A CA 1
ATOM 1251 C C . ASN A 1 154 ? -7.991 -8.864 -19.066 1.00 74.06 154 ASN A C 1
ATOM 1253 O O . ASN A 1 154 ? -7.453 -9.940 -18.788 1.00 74.06 154 ASN A O 1
ATOM 1257 N N . ILE A 1 155 ? -8.877 -8.281 -18.264 1.00 67.81 155 ILE A N 1
ATOM 1258 C CA . ILE A 1 155 ? -9.556 -8.966 -17.168 1.00 67.81 155 ILE A CA 1
ATOM 1259 C C . ILE A 1 155 ? -10.919 -9.320 -17.739 1.00 67.81 155 ILE A C 1
ATOM 1261 O O . ILE A 1 155 ? -11.702 -8.408 -17.991 1.00 67.81 155 ILE A O 1
ATOM 1265 N N . ASP A 1 156 ? -11.161 -10.605 -17.965 1.00 63.25 156 ASP A N 1
ATOM 1266 C CA . ASP A 1 156 ? -12.499 -11.080 -18.297 1.00 63.25 156 ASP A CA 1
ATOM 1267 C C . ASP A 1 156 ? -13.342 -11.012 -17.016 1.00 63.25 15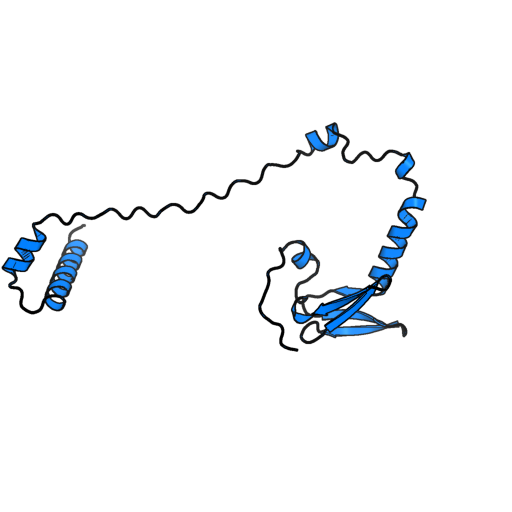6 ASP A C 1
ATOM 1269 O O . ASP A 1 156 ? -12.887 -11.440 -15.944 1.00 63.25 156 ASP A O 1
ATOM 1273 N N . LEU A 1 157 ? -14.493 -10.349 -17.129 1.00 57.72 157 LEU A N 1
ATOM 1274 C CA . LEU A 1 157 ? -15.470 -10.128 -16.064 1.00 57.72 157 LEU A CA 1
ATOM 1275 C C . LEU A 1 157 ? -16.438 -11.306 -15.980 1.00 57.72 157 LEU A C 1
ATOM 1277 O O . LEU A 1 157 ? -16.922 -11.730 -17.052 1.00 57.72 157 LEU A O 1
#

Radius of gyration: 34.43 Å; chains: 1; bounding box: 69×65×73 Å

Secondary structure (DSSP, 8-state):
--HHHHHHHHHHHHHHHHHH-TT--HHHHHHHHHS----------PPPP-PPPPPPPPHHHHHHTTTT---GGG--HHHHHHHHHHHHHHHHHEEEE-SSEEEEE-TTS-EEEEESTT-EEEEEETTEEEEEEGGGG-S-HHHHHHS----------

Foldseek 3Di:
DPPPVVVVVVVVVVVVCCVVDPPDDPVRVVVVVVPPDPPPPDDDDDPDDPPDDPDPDDPVRCVVVCVPVDDPVCVPPVNCVVVVVVVVVVCQAFVDDDLQWTWGADPVRDTDIGGLAPDWDWDDDPNDTDIDRSNQVNGGPVVPVVDDRDDDDDDDD

Organism: Scleropages formosus (NCBI:txid113540)

Sequence (157 aa):
MGSQNDEKAEAFTSAFLRRSMPGASLTKIECALVHKAVVLKYHKKAGPKKTKRPKGLSAKQRRELKVFQLKPEHLKYELFLPLHELWKQYVRILVQELKHVFKIITKEDKLKVIPKRGSVFSVEIDGFVSHIYGSRFQMRSSERSAKKFKAKGNIDL